Protein AF-A0A803JFL7-F1 (afdb_monomer_lite)

InterPro domains:
  IPR041588 Integrase zinc-binding domain [PF17921] (16-61)

Sequence (94 aa):
LTRGGYGLQQLFMLGKWAHSQTGHKGVQGTWQWAQQRGIPLTQIQVKDIIAKCPVCQEAKKWPPLTPLPGKIHRGQKPGQVWQVDYIGPLSLPC

pLDDT: mean 89.0, std 12.32, range [41.75, 98.25]

Organism: Xenopus tropicalis (NCBI:txid8364)

Structure (mmCIF, N/CA/C/O backbone):
data_AF-A0A803JFL7-F1
#
_entry.id   AF-A0A803JFL7-F1
#
loop_
_atom_site.group_PDB
_atom_site.id
_atom_site.type_symbol
_atom_site.label_atom_id
_atom_site.label_alt_id
_atom_site.label_comp_id
_atom_site.label_asym_id
_atom_site.label_entity_id
_atom_site.label_seq_id
_atom_site.pdbx_PDB_ins_code
_atom_site.Cartn_x
_atom_site.Cartn_y
_atom_site.Cartn_z
_atom_site.occupancy
_atom_site.B_iso_or_equiv
_atom_site.auth_seq_id
_atom_site.auth_comp_id
_atom_site.auth_asym_id
_atom_site.auth_atom_id
_atom_site.pdbx_PDB_model_num
ATOM 1 N N . LEU A 1 1 ? -22.981 -2.203 33.470 1.00 41.75 1 LEU A N 1
ATOM 2 C CA . LEU A 1 1 ? -21.759 -1.365 33.512 1.00 41.75 1 LEU A CA 1
ATOM 3 C C . LEU A 1 1 ? -20.573 -2.333 33.389 1.00 41.75 1 LEU A C 1
ATOM 5 O O . LEU A 1 1 ? -20.365 -3.054 34.342 1.00 41.75 1 LEU A O 1
ATOM 9 N N . THR A 1 2 ? -19.861 -2.582 32.289 1.00 41.97 2 THR A N 1
ATOM 10 C CA . THR A 1 2 ? -19.710 -2.011 30.943 1.00 41.97 2 THR A CA 1
ATOM 11 C C . THR A 1 2 ? -19.855 -3.108 29.866 1.00 41.97 2 THR A C 1
ATOM 13 O O . THR A 1 2 ? -19.471 -4.254 30.050 1.00 41.97 2 THR A O 1
ATOM 16 N N . ARG A 1 3 ? -20.467 -2.692 28.752 1.00 48.72 3 ARG A N 1
ATOM 17 C CA . ARG A 1 3 ? -20.464 -3.196 27.364 1.00 48.72 3 ARG A CA 1
ATOM 18 C C . ARG A 1 3 ? -19.465 -4.315 27.015 1.00 48.72 3 ARG A C 1
ATOM 20 O O . ARG A 1 3 ? -18.268 -4.151 27.221 1.00 48.72 3 ARG A O 1
ATOM 27 N N . GLY A 1 4 ? -19.956 -5.361 26.338 1.00 57.12 4 GLY A N 1
ATOM 28 C CA . GLY A 1 4 ? -19.139 -6.362 25.641 1.00 57.12 4 GLY A CA 1
ATOM 29 C C . GLY A 1 4 ? -18.252 -5.723 24.570 1.00 57.12 4 GLY A C 1
ATOM 30 O O . GLY A 1 4 ? -18.692 -5.468 23.451 1.00 57.12 4 GLY A O 1
ATOM 31 N N . GLY A 1 5 ? -17.017 -5.402 24.950 1.00 67.31 5 GLY A N 1
ATOM 32 C CA . GLY A 1 5 ? -15.994 -4.864 24.064 1.00 67.31 5 GLY A CA 1
ATOM 33 C C . GLY A 1 5 ? -15.256 -5.976 23.325 1.00 67.31 5 GLY A C 1
ATOM 34 O O . GLY A 1 5 ? -15.081 -7.076 23.843 1.00 67.31 5 GLY A O 1
ATOM 35 N N . TYR A 1 6 ? -14.805 -5.677 22.110 1.00 75.00 6 TYR A N 1
ATOM 36 C CA . TYR A 1 6 ? -13.961 -6.579 21.335 1.00 75.00 6 TYR A CA 1
ATOM 37 C C . TYR A 1 6 ? -12.584 -6.734 21.994 1.00 75.00 6 TYR A C 1
ATOM 39 O O . TYR A 1 6 ? -11.930 -5.741 22.320 1.00 75.00 6 TYR A O 1
ATOM 47 N N . GLY A 1 7 ? -12.105 -7.971 22.125 1.00 87.12 7 GLY A N 1
ATOM 48 C CA . GLY A 1 7 ? -10.712 -8.230 22.497 1.00 87.12 7 GLY A CA 1
ATOM 49 C C . GLY A 1 7 ? -9.738 -7.856 21.370 1.00 87.12 7 GLY A C 1
ATOM 50 O O . GLY A 1 7 ? -10.104 -7.852 20.193 1.00 87.12 7 GLY A O 1
ATOM 51 N N . LEU A 1 8 ? -8.467 -7.595 21.701 1.00 85.94 8 LEU A N 1
ATOM 52 C CA . LEU A 1 8 ? -7.433 -7.205 20.722 1.00 85.94 8 LEU A CA 1
ATOM 53 C C . LEU A 1 8 ? -7.294 -8.205 19.561 1.00 85.94 8 LEU A C 1
ATOM 55 O O . LEU A 1 8 ? -7.185 -7.808 18.402 1.00 85.94 8 LEU A O 1
ATOM 59 N N . GLN A 1 9 ? -7.350 -9.505 19.856 1.00 90.75 9 GLN A N 1
ATOM 60 C CA . GLN A 1 9 ? -7.266 -10.554 18.838 1.00 90.75 9 GLN A CA 1
ATOM 61 C C . GLN A 1 9 ? -8.508 -10.596 17.939 1.00 90.75 9 GLN A C 1
ATOM 63 O O . GLN A 1 9 ? -8.397 -10.817 16.733 1.00 90.75 9 GLN A O 1
ATOM 68 N N . GLN A 1 10 ? -9.684 -10.316 18.501 1.00 93.19 10 GLN A N 1
ATOM 69 C CA . GLN A 1 10 ? -10.931 -10.236 17.747 1.00 93.19 10 GLN A CA 1
ATOM 70 C C . GLN A 1 10 ? -10.919 -9.038 16.789 1.00 93.19 10 GLN A C 1
ATOM 72 O O . GLN A 1 10 ? -11.250 -9.192 15.614 1.00 93.19 10 GLN A O 1
ATOM 77 N N . LEU A 1 11 ? -10.457 -7.870 17.252 1.00 94.31 11 LEU A N 1
ATOM 78 C CA . LEU A 1 11 ? -10.269 -6.693 16.397 1.00 94.31 11 LEU A CA 1
ATOM 79 C C . LEU A 1 11 ? -9.274 -6.964 15.272 1.00 94.31 11 LEU A C 1
ATOM 81 O O . LEU A 1 11 ? -9.510 -6.577 14.131 1.00 94.31 11 LEU A O 1
ATOM 85 N N . PHE A 1 12 ? -8.191 -7.680 15.563 1.00 94.81 1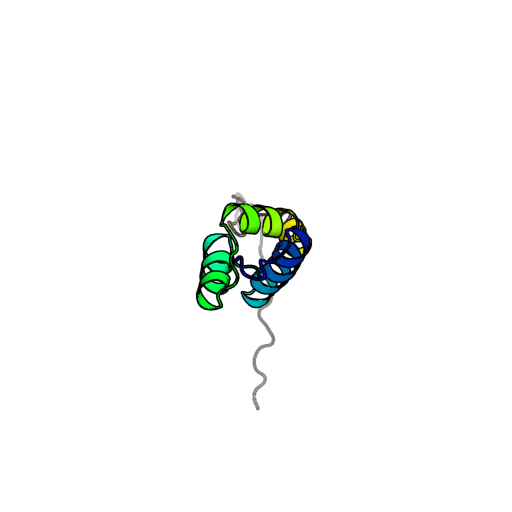2 PHE A N 1
ATOM 86 C CA . PHE A 1 12 ? -7.220 -8.047 14.541 1.00 94.81 12 PHE A CA 1
ATOM 87 C C . PHE A 1 12 ? -7.828 -8.939 13.444 1.00 94.81 12 PHE A C 1
ATOM 89 O O . PHE A 1 12 ? -7.584 -8.704 12.260 1.00 94.81 12 PHE A O 1
ATOM 96 N N . MET A 1 13 ? -8.663 -9.919 13.808 1.00 95.88 13 MET A N 1
ATOM 97 C CA . MET A 1 13 ? -9.369 -10.768 12.836 1.00 95.88 13 MET A CA 1
ATOM 98 C C . MET A 1 13 ? -10.389 -9.976 12.008 1.00 95.88 13 MET A C 1
ATOM 100 O O . MET A 1 13 ? -10.386 -10.071 10.780 1.00 95.88 13 MET A O 1
ATOM 104 N N . LEU A 1 14 ? -11.205 -9.142 12.659 1.00 96.06 14 LEU A N 1
ATOM 105 C CA . LEU A 1 14 ? -12.178 -8.283 11.975 1.00 96.06 14 LEU A CA 1
ATOM 106 C C . LEU A 1 14 ? -11.502 -7.289 11.037 1.00 96.06 14 LEU A C 1
ATOM 108 O O . LEU A 1 14 ? -12.001 -7.018 9.948 1.00 96.06 14 LEU A O 1
ATOM 112 N N . GLY A 1 15 ? -10.344 -6.770 11.424 1.00 96.50 15 GLY A N 1
ATOM 113 C CA . GLY A 1 15 ? -9.592 -5.864 10.582 1.00 96.50 15 GLY A CA 1
ATOM 114 C C . GLY A 1 15 ? -8.913 -6.544 9.397 1.00 96.50 15 GLY A C 1
ATOM 115 O O . GLY A 1 15 ? -8.920 -5.972 8.307 1.00 96.50 15 GLY A O 1
ATOM 116 N N . LYS A 1 16 ? -8.416 -7.781 9.542 1.00 97.44 16 LYS A N 1
ATOM 117 C CA . LYS A 1 16 ? -7.984 -8.595 8.387 1.00 97.44 16 LYS A CA 1
ATOM 118 C C . LYS A 1 16 ? -9.130 -8.825 7.402 1.00 97.44 16 LYS A C 1
ATOM 120 O O . LYS A 1 16 ? -8.933 -8.706 6.191 1.00 97.44 16 LYS A O 1
ATOM 125 N N . TRP A 1 17 ? -10.319 -9.121 7.919 1.00 96.94 17 TRP A N 1
ATOM 126 C CA . TRP A 1 17 ? -11.517 -9.288 7.103 1.00 96.94 17 TRP A CA 1
ATOM 127 C C . TRP A 1 17 ? -11.915 -7.987 6.391 1.00 96.94 17 TRP A C 1
ATOM 129 O O . TRP A 1 17 ? -12.052 -7.988 5.171 1.00 96.94 17 TRP A O 1
ATOM 139 N N . ALA A 1 18 ? -11.986 -6.861 7.107 1.00 97.69 18 ALA A N 1
ATOM 140 C CA . ALA A 1 18 ? -12.275 -5.544 6.532 1.00 97.69 18 ALA A CA 1
ATOM 141 C C . ALA A 1 18 ? -11.277 -5.149 5.429 1.00 97.69 18 ALA A C 1
ATOM 143 O O . ALA A 1 18 ? -11.666 -4.695 4.352 1.00 97.69 18 ALA A O 1
ATOM 144 N N . HIS A 1 19 ? -9.982 -5.361 5.669 1.00 98.12 19 HIS A N 1
ATOM 145 C CA . HIS A 1 19 ? -8.940 -5.100 4.681 1.00 98.12 19 HIS A CA 1
ATOM 146 C C . HIS A 1 19 ? -9.138 -5.935 3.407 1.00 98.12 19 HIS A C 1
ATOM 148 O O . HIS A 1 19 ? -9.073 -5.398 2.302 1.00 98.12 19 HIS A O 1
ATOM 154 N N . SER A 1 20 ? -9.457 -7.223 3.556 1.00 97.75 20 SER A N 1
ATOM 155 C CA . SER A 1 20 ? -9.712 -8.121 2.422 1.00 97.75 20 SER A CA 1
ATOM 156 C C . SER A 1 20 ? -10.982 -7.718 1.660 1.00 97.75 20 SER A C 1
ATOM 158 O O . SER A 1 20 ? -10.962 -7.616 0.437 1.00 97.75 20 SER A O 1
ATOM 160 N N . GLN A 1 21 ? -12.059 -7.378 2.375 1.00 97.50 21 GLN A N 1
ATOM 161 C CA . GLN A 1 21 ? -13.351 -7.012 1.786 1.00 97.50 21 GLN A CA 1
ATOM 162 C C . GLN A 1 21 ? -13.315 -5.700 0.997 1.00 97.50 21 GLN A C 1
ATOM 164 O O . GLN A 1 21 ? -14.108 -5.490 0.082 1.00 97.50 21 GLN A O 1
ATOM 169 N N . THR A 1 22 ? -12.390 -4.803 1.337 1.00 97.50 22 THR A N 1
ATOM 170 C CA . THR A 1 22 ? -12.185 -3.568 0.572 1.00 97.50 22 THR A CA 1
ATOM 171 C C . THR A 1 22 ? -11.336 -3.754 -0.683 1.00 97.50 22 THR A C 1
ATOM 173 O O . THR A 1 22 ? -11.176 -2.786 -1.425 1.00 97.50 22 THR A O 1
ATOM 176 N N . GLY A 1 23 ? -10.803 -4.954 -0.936 1.00 96.88 23 GLY A N 1
ATOM 177 C CA . GLY A 1 23 ? -9.860 -5.197 -2.026 1.00 96.88 23 GLY A CA 1
ATOM 178 C C . GLY A 1 23 ? -8.462 -4.685 -1.690 1.00 96.88 23 GLY A C 1
ATOM 179 O O . GLY A 1 23 ? -7.840 -4.000 -2.495 1.00 96.88 23 GLY A O 1
ATOM 180 N N . HIS A 1 24 ? -7.994 -4.959 -0.470 1.00 96.81 24 HIS A N 1
ATOM 181 C CA . HIS A 1 24 ? -6.675 -4.554 0.015 1.00 96.81 24 HIS A CA 1
ATOM 182 C C . HIS A 1 24 ? -6.422 -3.035 -0.003 1.00 96.81 24 HIS A C 1
ATOM 184 O O . HIS A 1 24 ? -5.285 -2.585 -0.170 1.00 96.81 24 HIS A O 1
ATOM 190 N N . LYS A 1 25 ? -7.461 -2.212 0.211 1.00 96.62 25 LYS A N 1
ATOM 191 C CA . LYS A 1 25 ? -7.289 -0.752 0.273 1.00 96.62 25 LYS A CA 1
ATOM 192 C C . LYS A 1 25 ? -6.321 -0.351 1.384 1.00 96.62 25 LYS A C 1
ATOM 194 O O . LYS A 1 25 ? -6.200 -1.011 2.419 1.00 96.62 25 LYS A O 1
ATOM 199 N N . GLY A 1 26 ? -5.685 0.802 1.183 1.00 95.56 26 GLY A N 1
ATOM 200 C CA . GLY A 1 26 ? -4.832 1.440 2.180 1.00 95.56 26 GLY A CA 1
ATOM 201 C C . GLY A 1 26 ? -5.569 1.787 3.479 1.00 95.56 26 GLY A C 1
ATOM 202 O O . GLY A 1 26 ? -6.773 1.560 3.633 1.00 95.56 26 GLY A O 1
ATOM 203 N N . VAL A 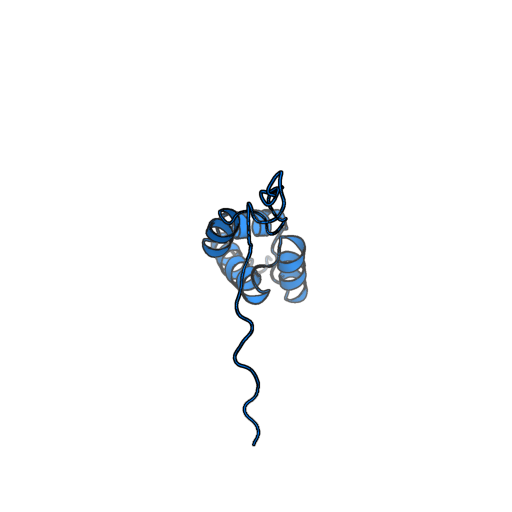1 27 ? -4.829 2.376 4.419 1.00 98.00 27 VAL A N 1
ATOM 204 C CA . VAL A 1 27 ? -5.293 2.632 5.793 1.00 98.00 27 VAL A CA 1
ATOM 205 C C . VAL A 1 27 ? -6.639 3.352 5.828 1.00 98.00 27 VAL A C 1
ATOM 207 O O . VAL A 1 27 ? -7.559 2.890 6.494 1.00 98.00 27 VAL A O 1
ATOM 210 N N . GLN A 1 28 ? -6.784 4.442 5.074 1.00 98.06 28 GLN A N 1
ATOM 211 C CA . GLN A 1 28 ? -8.011 5.237 5.078 1.00 98.06 28 GLN A CA 1
ATOM 212 C C . GLN A 1 28 ? -9.215 4.456 4.542 1.00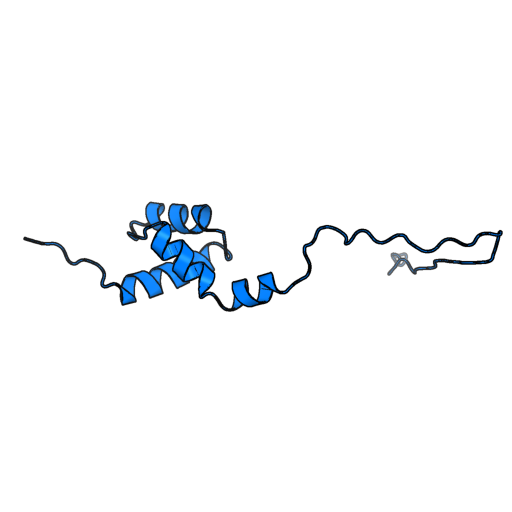 98.06 28 GLN A C 1
ATOM 214 O O . GLN A 1 28 ? -10.272 4.478 5.164 1.00 98.06 28 GLN A O 1
ATOM 219 N N . GLY A 1 29 ? -9.052 3.730 3.432 1.00 97.81 29 GLY A N 1
ATOM 220 C CA . GLY A 1 29 ? -10.144 2.970 2.823 1.00 97.81 29 GLY A CA 1
ATOM 221 C C . GLY A 1 29 ? -10.618 1.820 3.711 1.00 97.81 29 GLY A C 1
ATOM 222 O O . GLY A 1 29 ? -11.819 1.642 3.896 1.00 97.81 29 GLY A O 1
ATOM 223 N N . THR A 1 30 ? -9.680 1.087 4.316 1.00 98.25 30 THR A N 1
ATOM 224 C CA . THR A 1 30 ? -10.008 0.010 5.262 1.00 98.25 30 THR A CA 1
ATOM 225 C C . THR A 1 30 ? -10.639 0.567 6.545 1.00 98.25 30 THR A C 1
ATOM 227 O O . THR A 1 30 ? -11.639 0.032 7.024 1.00 98.25 30 THR A O 1
ATOM 230 N N . TRP A 1 31 ? -10.103 1.666 7.090 1.00 98.19 31 TRP A N 1
ATOM 231 C CA . TRP A 1 31 ? -10.635 2.308 8.295 1.00 98.19 31 TRP A CA 1
ATOM 232 C C . TRP A 1 31 ? -12.051 2.858 8.081 1.00 98.19 31 TRP A C 1
ATOM 234 O O . TRP A 1 31 ? -12.943 2.535 8.860 1.00 98.19 31 TRP A O 1
ATOM 244 N N . GLN A 1 32 ? -12.296 3.616 7.008 1.00 98.00 32 GLN A N 1
ATOM 245 C CA . GLN A 1 32 ? -13.630 4.146 6.691 1.00 98.00 32 GLN A CA 1
ATOM 246 C C . GLN A 1 32 ? -14.658 3.022 6.520 1.00 98.00 32 GLN A C 1
ATOM 248 O O . GLN A 1 32 ? -15.766 3.114 7.045 1.00 98.00 32 GLN A O 1
ATOM 253 N N . TRP A 1 33 ? -14.279 1.936 5.841 1.00 97.38 33 TRP A N 1
ATOM 254 C CA . TRP A 1 33 ? -15.155 0.782 5.649 1.00 97.38 33 TRP A CA 1
ATOM 255 C C . TRP A 1 33 ? -15.547 0.110 6.973 1.00 97.38 33 TRP A C 1
ATOM 257 O O . TRP A 1 33 ? -16.707 -0.275 7.147 1.00 97.38 33 TRP A O 1
ATOM 267 N N . ALA A 1 34 ? -14.595 -0.000 7.907 1.00 97.12 34 ALA A N 1
ATOM 268 C CA . ALA A 1 34 ? -14.806 -0.559 9.240 1.00 97.12 34 ALA A CA 1
ATOM 269 C C . ALA A 1 34 ? -15.685 0.348 10.118 1.00 97.12 34 ALA A C 1
ATOM 271 O O . ALA A 1 34 ? -16.624 -0.139 10.750 1.00 97.12 34 ALA A O 1
ATOM 272 N N . GLN A 1 35 ? -15.439 1.664 10.100 1.00 97.19 35 GLN A N 1
ATOM 273 C CA . GLN A 1 35 ? -16.231 2.651 10.844 1.00 97.19 35 GLN A CA 1
ATOM 274 C C . GLN A 1 35 ? -17.695 2.675 10.387 1.00 97.19 35 GLN A C 1
ATOM 276 O O . GLN A 1 35 ? -18.594 2.654 11.223 1.00 97.19 35 GLN A O 1
ATOM 281 N N . GLN A 1 36 ? -17.948 2.607 9.074 1.00 97.12 36 GLN A N 1
ATOM 282 C CA . GLN A 1 36 ? -19.307 2.507 8.513 1.00 97.12 36 GLN A CA 1
ATOM 283 C C . GLN A 1 36 ? -20.093 1.282 9.011 1.00 97.12 36 GLN A C 1
ATOM 285 O O . GLN A 1 36 ? -21.313 1.248 8.889 1.00 97.12 36 GLN A O 1
ATOM 290 N N . ARG A 1 37 ? -19.408 0.265 9.546 1.00 95.44 37 ARG A N 1
ATOM 291 C CA . ARG A 1 37 ? -19.995 -0.999 10.020 1.00 95.44 37 ARG A CA 1
ATOM 292 C C . ARG A 1 37 ? -19.872 -1.183 11.532 1.00 95.44 37 ARG A C 1
ATOM 294 O O . ARG A 1 37 ? -20.096 -2.280 12.030 1.00 95.44 37 ARG A O 1
ATOM 301 N N . GLY A 1 38 ? -19.497 -0.129 12.260 1.00 95.19 38 GLY A N 1
ATOM 302 C CA . GLY A 1 38 ? -19.380 -0.163 13.718 1.00 95.19 38 GLY A CA 1
ATOM 303 C C . GLY A 1 38 ? -18.253 -1.059 14.239 1.00 95.19 38 GLY A C 1
ATOM 304 O O . GLY A 1 38 ? -18.263 -1.421 15.414 1.00 95.19 38 GLY A O 1
ATOM 305 N N . ILE A 1 39 ? -17.283 -1.423 13.394 1.00 95.00 39 ILE A N 1
ATOM 306 C CA . ILE A 1 39 ? -16.097 -2.169 13.821 1.00 95.00 39 ILE A CA 1
ATOM 307 C C . ILE A 1 39 ? -15.093 -1.142 14.360 1.00 95.00 39 ILE A C 1
ATOM 309 O O . ILE A 1 39 ? -14.587 -0.331 13.575 1.00 95.00 39 ILE A O 1
ATOM 313 N N . PRO A 1 40 ? -14.775 -1.141 15.669 1.00 94.88 40 PRO A N 1
ATOM 314 C CA . PRO A 1 40 ? -14.019 -0.060 16.290 1.00 94.88 40 PRO A CA 1
ATOM 315 C C . PRO A 1 40 ? -12.509 -0.241 16.070 1.00 94.88 40 PRO A C 1
ATOM 317 O O . PRO A 1 40 ? -11.743 -0.431 17.012 1.00 94.88 40 PRO A O 1
ATOM 320 N N . LEU A 1 41 ? -12.078 -0.200 14.807 1.00 95.31 41 LEU A N 1
ATOM 321 C CA . LEU A 1 41 ? -10.665 -0.203 14.434 1.00 95.31 41 LEU A CA 1
ATOM 322 C C . LEU A 1 41 ? -10.102 1.214 14.466 1.00 95.31 41 LEU A C 1
ATOM 324 O O . LEU A 1 41 ? -10.649 2.127 13.840 1.00 95.31 41 LEU A O 1
ATOM 328 N N . THR A 1 42 ? -8.959 1.384 15.122 1.00 96.31 42 THR A N 1
ATOM 329 C CA . THR A 1 42 ? -8.149 2.600 14.994 1.00 96.31 42 THR A CA 1
ATOM 330 C C . THR A 1 42 ? -7.324 2.555 13.707 1.00 96.31 42 THR A C 1
ATOM 332 O O . THR A 1 42 ? -7.004 1.484 13.188 1.00 96.31 42 THR A O 1
ATOM 335 N N . GLN A 1 43 ? -6.918 3.715 13.184 1.00 97.31 43 GLN A N 1
ATOM 336 C CA . GLN A 1 43 ? -6.023 3.762 12.019 1.00 97.31 43 GLN A CA 1
ATOM 337 C C . GLN A 1 43 ? -4.666 3.084 12.290 1.00 97.31 43 GLN A C 1
ATOM 339 O O . GLN A 1 43 ? -4.079 2.512 11.373 1.00 97.31 43 GLN A O 1
ATOM 344 N N . ILE A 1 44 ? -4.198 3.088 13.547 1.00 97.31 44 ILE A N 1
ATOM 345 C CA . ILE A 1 44 ? -2.977 2.386 13.976 1.00 97.31 44 ILE A CA 1
ATOM 346 C C . ILE A 1 44 ? -3.157 0.873 13.823 1.00 97.31 44 ILE A C 1
ATOM 348 O O . ILE A 1 44 ? -2.345 0.224 13.169 1.00 97.31 44 ILE A O 1
ATOM 352 N N . GLN A 1 45 ? -4.264 0.318 14.328 1.00 96.81 45 GLN A N 1
ATOM 353 C CA . GLN A 1 45 ? -4.570 -1.107 14.170 1.00 96.81 45 GLN A CA 1
ATOM 354 C C . GLN A 1 45 ? -4.669 -1.496 12.693 1.00 96.81 45 GLN A C 1
ATOM 356 O O . GLN A 1 45 ? -4.126 -2.521 12.285 1.00 96.81 45 GLN A O 1
ATOM 361 N N . VAL A 1 46 ? -5.314 -0.664 11.870 1.00 97.88 46 VAL A N 1
ATOM 362 C CA . VAL A 1 46 ? -5.399 -0.895 10.421 1.00 97.88 46 VAL A CA 1
ATOM 363 C C . VAL A 1 46 ? -4.011 -0.889 9.775 1.00 97.88 46 VAL A C 1
ATOM 365 O O . VAL A 1 46 ? -3.726 -1.753 8.946 1.00 97.88 46 VAL A O 1
ATOM 368 N N . LYS A 1 47 ? -3.123 0.035 10.162 1.00 97.88 47 LYS A N 1
ATOM 369 C CA . LYS A 1 47 ? -1.736 0.062 9.678 1.00 97.88 47 LYS A CA 1
ATOM 370 C C . LYS A 1 47 ? -1.002 -1.238 10.019 1.00 97.88 47 LYS A C 1
ATOM 372 O O . LYS A 1 47 ? -0.359 -1.803 9.134 1.00 97.88 47 LYS A O 1
ATOM 377 N N . ASP A 1 48 ? -1.156 -1.747 11.239 1.00 97.06 48 ASP A N 1
ATOM 378 C CA . ASP A 1 48 ? -0.552 -3.017 11.665 1.00 97.06 48 ASP A CA 1
ATOM 379 C C . ASP A 1 48 ? -1.119 -4.220 10.903 1.00 97.06 48 ASP A C 1
ATOM 381 O O . ASP A 1 48 ? -0.377 -5.125 10.514 1.00 97.06 48 ASP A O 1
ATOM 385 N N . ILE A 1 49 ? -2.430 -4.231 10.654 1.00 97.44 49 ILE A N 1
ATOM 386 C CA . ILE A 1 49 ? -3.103 -5.263 9.855 1.00 97.44 49 ILE A CA 1
ATOM 387 C C . ILE A 1 49 ? -2.558 -5.282 8.424 1.00 97.44 49 ILE A C 1
ATOM 389 O O . ILE A 1 49 ? -2.214 -6.352 7.921 1.00 97.44 49 ILE A O 1
ATOM 393 N N . ILE A 1 50 ? -2.440 -4.115 7.782 1.00 97.56 50 ILE A N 1
ATOM 394 C CA . ILE A 1 50 ? -1.912 -3.991 6.416 1.00 97.56 50 ILE A CA 1
ATOM 395 C C . ILE A 1 50 ? -0.435 -4.394 6.375 1.00 97.56 50 ILE A C 1
ATOM 397 O O . ILE A 1 50 ? -0.016 -5.108 5.465 1.00 97.56 50 ILE A O 1
ATOM 401 N N . ALA A 1 51 ? 0.359 -3.983 7.369 1.00 95.94 51 ALA A N 1
ATOM 402 C CA . ALA A 1 51 ? 1.773 -4.343 7.459 1.00 95.94 51 ALA A CA 1
ATOM 403 C C . ALA A 1 51 ? 1.992 -5.860 7.584 1.00 95.94 51 ALA A C 1
ATOM 405 O O . ALA A 1 51 ? 2.985 -6.374 7.069 1.00 95.94 51 ALA A O 1
ATOM 406 N N . LYS A 1 52 ? 1.058 -6.574 8.226 1.00 96.31 52 LYS A N 1
ATOM 407 C CA . LYS A 1 52 ? 1.075 -8.035 8.412 1.00 96.31 52 LYS A CA 1
ATOM 408 C C . LYS A 1 52 ? 0.294 -8.807 7.338 1.00 96.31 52 LYS A C 1
ATOM 410 O O . LYS A 1 52 ? 0.135 -10.018 7.473 1.00 96.31 52 LYS A O 1
ATOM 415 N N . CYS A 1 53 ? -0.236 -8.145 6.307 1.00 97.38 53 CYS A N 1
ATOM 416 C CA . CYS A 1 53 ? -0.987 -8.803 5.239 1.00 97.38 53 CYS A CA 1
ATOM 417 C C . CYS A 1 53 ? -0.026 -9.447 4.219 1.00 97.38 53 CYS A C 1
ATOM 419 O O . CYS A 1 53 ? 0.700 -8.705 3.555 1.00 97.38 53 CYS A O 1
ATOM 421 N N . PRO A 1 54 ? -0.035 -10.784 4.030 1.00 96.25 54 PRO A N 1
ATOM 422 C CA . PRO A 1 54 ? 0.901 -11.457 3.123 1.00 96.25 54 PRO A CA 1
ATOM 423 C C . PRO A 1 54 ? 0.766 -11.006 1.664 1.00 96.25 54 PRO A C 1
ATOM 425 O O . PRO A 1 54 ? 1.768 -10.785 0.996 1.00 96.25 54 PRO A O 1
ATOM 428 N N . VAL A 1 55 ? -0.466 -10.786 1.190 1.00 96.06 55 VAL A N 1
ATOM 429 C CA . VAL A 1 55 ? -0.740 -10.307 -0.177 1.00 96.06 55 VAL A CA 1
ATOM 430 C C . VAL A 1 55 ? -0.124 -8.926 -0.401 1.00 96.06 55 VAL A C 1
ATOM 432 O O . VAL A 1 55 ? 0.566 -8.705 -1.389 1.00 96.06 55 VAL A O 1
ATOM 435 N N . CYS A 1 56 ? -0.309 -8.003 0.547 1.00 95.44 56 CYS A N 1
ATOM 436 C CA . CYS A 1 56 ? 0.275 -6.664 0.467 1.00 95.44 56 CYS A CA 1
ATOM 437 C C . CYS A 1 56 ? 1.800 -6.678 0.621 1.00 95.44 56 CYS A C 1
ATOM 439 O O . CYS A 1 56 ? 2.480 -5.847 0.022 1.00 95.44 56 CYS A O 1
ATOM 441 N N . GLN A 1 57 ? 2.348 -7.589 1.431 1.00 95.44 57 GLN A N 1
ATOM 442 C CA . GLN A 1 57 ? 3.795 -7.777 1.543 1.00 95.44 57 GLN A CA 1
ATOM 443 C C . GLN A 1 57 ? 4.393 -8.264 0.226 1.00 95.44 57 GLN A C 1
ATOM 445 O O . GLN A 1 57 ? 5.425 -7.742 -0.186 1.00 95.44 57 GLN A O 1
ATOM 450 N N . GLU A 1 58 ? 3.733 -9.205 -0.447 1.00 94.75 58 GLU A N 1
ATOM 451 C CA . GLU A 1 58 ? 4.171 -9.678 -1.755 1.00 94.75 58 GLU A CA 1
ATOM 452 C C . GLU A 1 58 ? 4.031 -8.578 -2.808 1.00 94.75 58 GLU A C 1
ATOM 454 O O . GLU A 1 58 ? 4.995 -8.286 -3.506 1.00 94.75 58 GLU A O 1
ATOM 459 N N . ALA A 1 59 ? 2.894 -7.874 -2.842 1.00 90.69 59 ALA A N 1
ATOM 460 C CA . ALA A 1 59 ? 2.646 -6.753 -3.752 1.00 90.69 59 ALA A CA 1
ATOM 461 C C . ALA A 1 59 ? 3.708 -5.641 -3.644 1.00 90.69 59 ALA A C 1
ATOM 463 O O . ALA A 1 59 ? 4.102 -5.061 -4.650 1.00 90.69 59 ALA A O 1
ATOM 464 N N . LYS A 1 60 ? 4.228 -5.369 -2.440 1.00 89.00 60 LYS A N 1
ATOM 465 C CA . LYS A 1 60 ? 5.302 -4.381 -2.226 1.00 89.00 60 LYS A CA 1
ATOM 466 C C . LYS A 1 60 ? 6.647 -4.763 -2.845 1.00 89.00 60 LYS A C 1
ATOM 468 O O . LYS A 1 60 ? 7.481 -3.879 -3.012 1.00 89.00 60 LYS A O 1
ATOM 473 N N . LYS A 1 61 ? 6.885 -6.045 -3.131 1.00 90.44 61 LYS A N 1
ATOM 474 C CA . LYS A 1 61 ? 8.126 -6.502 -3.777 1.00 90.44 61 LYS A CA 1
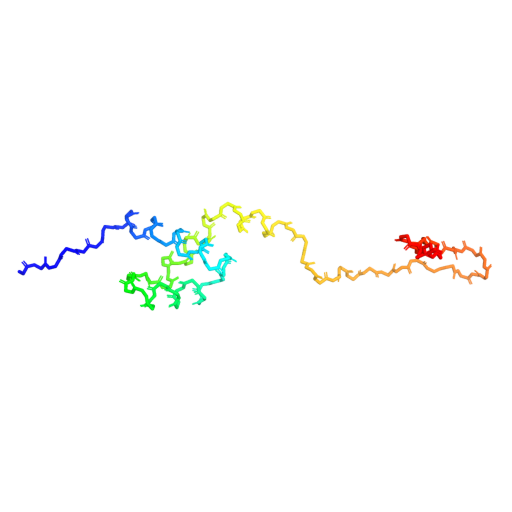ATOM 475 C C . LYS A 1 61 ? 8.126 -6.236 -5.278 1.00 90.44 61 LYS A C 1
ATOM 477 O O . LYS A 1 61 ? 9.188 -6.264 -5.892 1.00 90.44 61 LYS A O 1
ATOM 482 N N . TRP A 1 62 ? 6.954 -6.003 -5.867 1.00 86.31 62 TRP A N 1
ATOM 483 C CA . TRP A 1 62 ? 6.857 -5.722 -7.288 1.00 86.31 62 TRP A CA 1
ATOM 484 C C . TRP A 1 62 ? 7.486 -4.361 -7.579 1.00 86.31 62 TRP A C 1
ATOM 486 O O . TRP A 1 62 ? 7.290 -3.416 -6.805 1.00 86.31 62 TRP A O 1
ATOM 496 N N . PRO A 1 63 ? 8.243 -4.243 -8.683 1.00 82.06 63 PRO A N 1
ATOM 497 C CA . PRO A 1 63 ? 8.745 -2.952 -9.113 1.00 82.06 63 PRO A CA 1
ATOM 498 C C . PRO A 1 63 ? 7.565 -1.984 -9.272 1.00 82.06 63 PRO A C 1
ATOM 500 O O . PRO A 1 63 ? 6.471 -2.401 -9.672 1.00 82.06 63 PRO A O 1
ATOM 503 N N . PRO A 1 64 ? 7.750 -0.698 -8.931 1.00 75.00 64 PRO A N 1
ATOM 504 C CA . PRO A 1 64 ? 6.678 0.271 -9.054 1.00 75.00 64 PRO A CA 1
ATOM 505 C C . PRO A 1 64 ? 6.183 0.308 -10.503 1.00 75.00 64 PRO A C 1
ATOM 507 O O . PRO A 1 64 ? 6.970 0.210 -11.439 1.00 75.00 64 PRO A O 1
ATOM 510 N N . LEU A 1 65 ? 4.869 0.475 -10.686 1.00 73.62 65 LEU A N 1
ATOM 511 C CA . LEU A 1 65 ? 4.240 0.580 -12.011 1.00 73.62 65 LEU A CA 1
ATOM 512 C C . LEU A 1 65 ? 4.721 1.801 -12.806 1.00 73.62 65 LEU A C 1
ATOM 514 O O . LEU A 1 65 ? 4.432 1.919 -13.994 1.00 73.62 65 LEU A O 1
ATOM 518 N N . THR A 1 66 ? 5.441 2.722 -12.162 1.00 76.25 66 THR A N 1
ATOM 519 C CA . THR A 1 66 ? 6.192 3.745 -12.879 1.00 76.25 66 THR A CA 1
ATOM 520 C C . THR A 1 66 ? 7.195 3.042 -13.783 1.00 76.25 66 THR A C 1
ATOM 522 O O . THR A 1 66 ? 8.020 2.290 -13.256 1.00 76.25 66 THR A O 1
ATOM 525 N N . PRO A 1 67 ? 7.165 3.286 -15.105 1.00 69.88 67 PRO A N 1
ATOM 526 C CA . PRO A 1 67 ? 8.191 2.771 -15.990 1.00 69.88 67 PRO A CA 1
ATOM 527 C C . PRO A 1 67 ? 9.543 3.114 -15.377 1.00 69.88 67 PRO A C 1
ATOM 529 O O . PRO A 1 67 ? 9.824 4.289 -15.119 1.00 69.88 67 PRO A O 1
ATOM 532 N N . LEU A 1 68 ? 10.354 2.095 -15.085 1.00 69.25 68 LEU A N 1
ATOM 533 C CA . LEU A 1 68 ? 11.748 2.343 -14.754 1.00 69.25 68 LEU A CA 1
ATOM 534 C C . LEU A 1 68 ? 12.300 3.208 -15.893 1.00 69.25 68 LEU A C 1
ATOM 536 O O . LEU A 1 68 ? 12.012 2.893 -17.052 1.00 69.25 68 LEU A O 1
ATOM 540 N N . PRO A 1 69 ? 13.015 4.309 -15.609 1.00 66.88 69 PRO A N 1
ATOM 541 C CA . PRO A 1 69 ? 13.585 5.145 -16.652 1.00 66.88 69 PRO A CA 1
ATOM 542 C C . PRO A 1 69 ? 14.555 4.294 -17.478 1.00 66.88 69 PRO A C 1
ATOM 544 O O . PRO A 1 69 ? 15.706 4.079 -17.112 1.00 66.88 69 PRO A O 1
ATOM 547 N N . GLY A 1 70 ? 14.046 3.753 -18.579 1.00 68.50 70 GLY A N 1
ATOM 548 C CA . GLY A 1 70 ? 14.751 2.899 -19.513 1.00 68.50 70 GLY A CA 1
ATOM 549 C C . GLY A 1 70 ? 14.781 3.600 -20.856 1.00 68.50 70 GLY A C 1
ATOM 550 O O . GLY A 1 70 ? 13.746 3.978 -21.402 1.00 68.50 70 GLY A O 1
ATOM 551 N N . LYS A 1 71 ? 15.979 3.805 -21.398 1.00 77.75 71 LYS A N 1
ATOM 552 C CA . LYS A 1 71 ? 16.147 4.318 -22.754 1.00 77.75 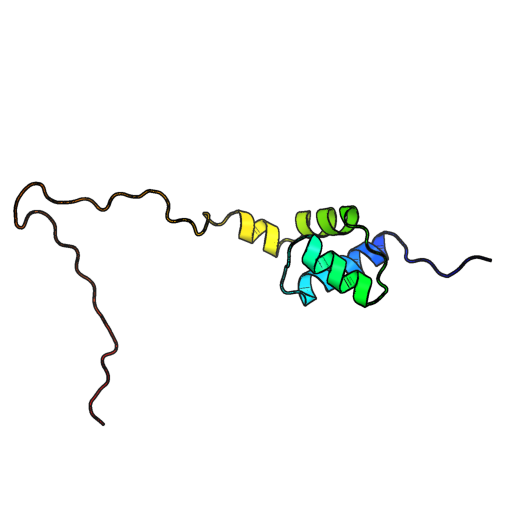71 LYS A CA 1
ATOM 553 C C . LYS A 1 71 ? 16.196 3.122 -23.697 1.00 77.75 71 LYS A C 1
ATOM 555 O O . LYS A 1 71 ? 17.128 2.327 -23.618 1.00 77.75 71 LYS A O 1
ATOM 560 N N . ILE A 1 72 ? 15.217 3.004 -24.593 1.00 80.94 72 ILE A N 1
ATOM 561 C CA . ILE A 1 72 ? 15.289 2.032 -25.691 1.00 80.94 72 ILE A CA 1
ATOM 562 C C . ILE A 1 72 ? 16.546 2.354 -26.509 1.00 80.94 72 ILE A C 1
ATOM 564 O O . ILE A 1 72 ? 16.759 3.504 -26.911 1.00 80.94 72 ILE A O 1
ATOM 568 N N . HIS A 1 73 ? 17.403 1.354 -26.714 1.00 83.06 73 HIS A N 1
ATOM 569 C CA . HIS A 1 73 ? 18.629 1.520 -27.485 1.00 83.06 73 HIS A CA 1
ATOM 570 C C . HIS A 1 73 ? 18.286 1.859 -28.943 1.00 83.06 73 HIS A C 1
ATOM 572 O O . HIS A 1 73 ? 17.470 1.187 -29.569 1.00 83.06 73 HIS A O 1
ATOM 578 N N . ARG A 1 74 ? 18.903 2.913 -29.487 1.00 86.06 74 ARG A N 1
ATOM 579 C CA . ARG A 1 74 ? 18.739 3.335 -30.884 1.00 86.06 74 ARG A CA 1
ATOM 580 C C . ARG A 1 74 ? 20.049 3.132 -31.631 1.00 86.06 74 ARG A C 1
ATOM 582 O O . ARG A 1 74 ? 21.111 3.475 -31.109 1.00 86.06 74 ARG A O 1
ATOM 589 N N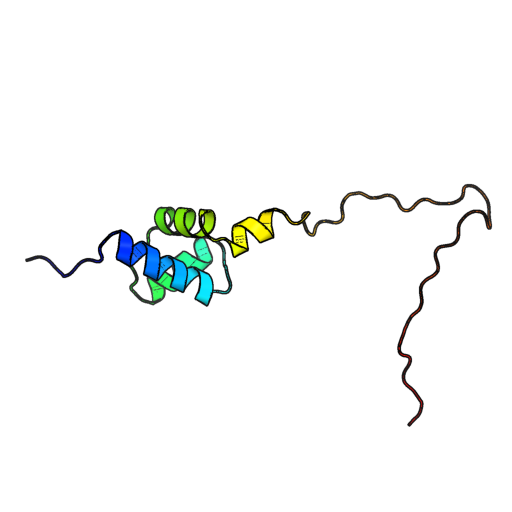 . GLY A 1 75 ? 19.956 2.627 -32.859 1.00 89.94 75 GLY A N 1
ATOM 590 C CA . GLY A 1 75 ? 21.086 2.604 -33.782 1.00 89.94 75 GLY A CA 1
ATOM 591 C C . GLY A 1 75 ? 21.602 4.018 -34.064 1.00 89.94 75 GLY A C 1
ATOM 592 O O . GLY A 1 75 ? 20.828 4.972 -34.096 1.00 89.94 75 GLY A O 1
ATOM 593 N N . GLN A 1 76 ? 22.911 4.151 -34.264 1.00 91.75 76 GLN A N 1
ATOM 594 C CA . GLN A 1 76 ? 23.569 5.396 -34.682 1.00 91.75 76 GLN A CA 1
ATOM 595 C C . GLN A 1 76 ? 23.481 5.611 -36.200 1.00 91.75 76 GLN A C 1
ATOM 597 O O . GLN A 1 76 ? 23.664 6.725 -36.682 1.00 91.75 76 GLN A O 1
ATOM 602 N N . LYS A 1 77 ? 23.222 4.540 -36.961 1.00 95.62 77 LYS A N 1
ATOM 603 C CA . LYS A 1 77 ? 23.087 4.548 -38.422 1.00 95.62 77 LYS A CA 1
ATOM 604 C C . LYS A 1 77 ? 21.768 3.897 -38.854 1.00 95.62 77 LYS A C 1
ATOM 606 O O . LYS A 1 77 ? 21.250 3.044 -38.124 1.00 95.62 77 LYS A O 1
ATOM 611 N N . PRO A 1 78 ? 21.242 4.243 -40.045 1.00 93.56 78 PRO A N 1
ATOM 612 C CA . PRO A 1 78 ? 20.098 3.548 -40.624 1.00 93.56 78 PRO A CA 1
ATOM 613 C C . PRO A 1 78 ? 20.330 2.034 -40.689 1.00 93.56 78 PRO A C 1
ATOM 615 O O . PRO A 1 78 ? 21.421 1.582 -41.031 1.00 93.56 78 PRO A O 1
ATOM 618 N N . GLY A 1 79 ? 19.310 1.255 -40.331 1.00 91.00 79 GLY A N 1
ATOM 619 C CA . GLY A 1 79 ? 19.334 -0.209 -40.405 1.00 91.00 79 GLY A CA 1
ATOM 620 C C . GLY A 1 79 ? 20.133 -0.935 -39.317 1.00 91.00 79 GLY A C 1
ATOM 621 O O . GLY A 1 79 ? 20.175 -2.161 -39.334 1.00 91.00 79 GLY A O 1
ATOM 622 N N . GLN A 1 80 ? 20.743 -0.224 -38.363 1.00 94.81 80 GLN A N 1
ATOM 623 C CA . GLN A 1 80 ? 21.574 -0.839 -37.320 1.00 94.81 80 GLN A CA 1
ATOM 624 C C . GLN A 1 80 ? 20.761 -1.562 -36.230 1.00 94.81 80 GLN A C 1
ATOM 626 O O . GLN A 1 80 ? 21.237 -2.541 -35.663 1.00 94.81 80 GLN A O 1
ATOM 631 N N . VAL A 1 81 ? 19.561 -1.071 -35.903 1.00 93.00 81 VAL A N 1
ATOM 632 C CA . VAL A 1 81 ? 18.690 -1.640 -34.861 1.00 93.00 81 VAL A CA 1
ATOM 633 C C . VAL A 1 81 ? 17.247 -1.587 -35.341 1.00 93.00 81 VAL A C 1
ATOM 635 O O . VAL A 1 81 ? 16.795 -0.542 -35.808 1.00 93.00 81 VAL A O 1
ATOM 638 N N . TRP A 1 82 ? 16.531 -2.698 -35.178 1.00 90.88 82 TRP A N 1
ATOM 639 C CA . TRP A 1 82 ? 15.117 -2.838 -35.512 1.00 90.88 82 TRP A CA 1
ATOM 640 C C . TRP A 1 82 ? 14.371 -3.353 -34.284 1.00 90.88 82 TRP A C 1
ATOM 642 O O . TRP A 1 82 ? 14.814 -4.310 -33.652 1.00 90.88 82 TRP A O 1
ATOM 652 N N . GLN A 1 83 ? 13.249 -2.720 -33.949 1.00 92.12 83 GLN A N 1
ATOM 653 C CA . GLN A 1 83 ? 12.294 -3.246 -32.980 1.00 92.12 83 GLN A CA 1
ATOM 654 C C . GLN A 1 83 ? 11.065 -3.689 -33.764 1.00 92.12 83 GLN A C 1
ATOM 656 O O . GLN A 1 83 ? 10.471 -2.890 -34.486 1.00 92.12 83 GLN A O 1
ATOM 661 N N . VAL A 1 84 ? 10.726 -4.967 -33.655 1.00 92.19 84 VAL A N 1
ATOM 662 C CA . VAL A 1 84 ? 9.623 -5.592 -34.385 1.00 92.19 84 VAL A CA 1
ATOM 663 C C . VAL A 1 84 ? 8.741 -6.286 -33.364 1.00 92.19 84 VAL A C 1
ATOM 665 O O . VAL A 1 84 ? 9.255 -6.939 -32.459 1.00 92.19 84 VAL A O 1
ATOM 668 N N . ASP A 1 85 ? 7.433 -6.126 -33.510 1.00 93.69 85 ASP A N 1
ATOM 669 C CA . ASP A 1 85 ? 6.439 -6.838 -32.717 1.00 93.69 85 ASP A CA 1
ATOM 670 C C . ASP A 1 85 ? 5.257 -7.238 -33.609 1.00 93.69 85 ASP A C 1
ATOM 672 O O . ASP A 1 85 ? 5.042 -6.639 -34.670 1.00 93.69 85 ASP A O 1
ATOM 676 N N . TYR A 1 86 ? 4.508 -8.257 -33.194 1.00 91.25 86 TYR A N 1
ATOM 677 C CA . TYR A 1 86 ? 3.325 -8.739 -33.902 1.00 91.25 86 TYR A CA 1
ATOM 678 C C . TYR A 1 86 ? 2.053 -8.180 -33.262 1.00 91.25 86 TYR A C 1
ATOM 680 O O . TYR A 1 86 ? 1.901 -8.184 -32.045 1.00 91.25 86 TYR A O 1
ATOM 688 N N . ILE A 1 87 ? 1.094 -7.761 -34.088 1.00 91.44 87 ILE A N 1
ATOM 689 C CA . ILE A 1 87 ? -0.249 -7.381 -33.632 1.00 91.44 87 ILE A CA 1
ATOM 690 C C . ILE A 1 87 ? -1.207 -8.520 -33.983 1.00 91.44 87 ILE A C 1
ATOM 692 O O . ILE A 1 87 ? -1.314 -8.891 -35.153 1.00 91.44 87 ILE A O 1
ATOM 696 N N . GLY A 1 88 ? -1.920 -9.071 -32.995 1.00 90.12 88 GLY A N 1
ATOM 697 C CA . GLY A 1 88 ? -2.915 -10.108 -33.258 1.00 90.12 88 GLY A CA 1
ATOM 698 C C . GLY A 1 88 ? -3.671 -10.637 -32.031 1.00 90.12 88 GLY A C 1
ATOM 699 O O . GLY A 1 88 ? -3.347 -10.266 -30.902 1.00 90.12 88 GLY A O 1
ATOM 700 N N . PRO A 1 89 ? -4.670 -11.516 -32.256 1.00 84.31 89 PRO A N 1
ATOM 701 C CA . PRO A 1 89 ? -5.125 -12.002 -33.564 1.00 84.31 89 PRO A CA 1
ATOM 702 C C . PRO A 1 89 ? -5.886 -10.920 -34.342 1.00 84.31 89 PRO A C 1
ATOM 704 O O . PRO A 1 89 ? -6.716 -10.202 -33.789 1.00 84.31 89 PRO A O 1
ATOM 707 N N . LEU A 1 90 ? -5.589 -10.793 -35.634 1.00 87.81 90 LEU A N 1
ATOM 708 C CA . LEU A 1 90 ? -6.376 -9.948 -36.527 1.00 87.81 90 LEU A CA 1
ATOM 709 C C . LEU A 1 90 ? -7.720 -10.635 -36.770 1.00 87.81 90 LEU A C 1
ATOM 711 O O . LEU A 1 90 ? -7.770 -11.858 -36.916 1.00 87.81 90 LEU A O 1
ATOM 715 N N . SER A 1 91 ? -8.805 -9.861 -36.778 1.00 84.62 91 SER A N 1
ATOM 716 C CA . SER A 1 91 ? -10.142 -10.382 -37.056 1.00 84.62 91 SER A CA 1
ATOM 717 C C . SER A 1 91 ? -10.124 -11.169 -38.365 1.00 84.62 91 SER A C 1
ATOM 719 O O . SER A 1 91 ? -9.709 -10.644 -39.398 1.00 84.62 91 SER A O 1
ATOM 721 N N . LEU A 1 92 ? -10.567 -12.424 -38.323 1.00 77.88 92 LEU A N 1
ATOM 722 C CA . LEU A 1 92 ? -10.837 -13.173 -39.544 1.00 77.88 92 LEU A CA 1
ATOM 723 C C . LEU A 1 92 ? -12.128 -12.618 -40.167 1.00 77.88 92 LEU A C 1
ATOM 725 O O . LEU A 1 92 ? -13.062 -12.321 -39.414 1.00 77.88 92 LEU A O 1
ATOM 729 N N . PRO A 1 93 ? -12.200 -12.442 -41.500 1.00 76.56 93 PRO A N 1
ATOM 730 C CA . PRO A 1 93 ? -13.477 -12.175 -42.149 1.00 76.56 93 PRO A CA 1
ATOM 731 C C . PRO A 1 93 ? -14.444 -13.324 -41.834 1.00 76.56 93 PRO A C 1
ATOM 733 O O . PRO A 1 93 ? -14.036 -14.487 -41.824 1.00 76.56 93 PRO A O 1
ATOM 736 N N . CYS A 1 94 ? -15.681 -12.953 -41.497 1.00 66.50 94 CYS A N 1
ATOM 737 C CA . CYS A 1 94 ? -16.775 -13.859 -41.154 1.00 66.50 94 CYS A CA 1
ATOM 738 C C . CYS A 1 94 ? -17.092 -14.857 -42.270 1.00 66.50 94 CYS A C 1
ATOM 740 O O . CYS A 1 94 ? -17.056 -14.439 -43.451 1.00 66.50 94 CYS A O 1
#

Radius of gyration: 24.31 Å; chains: 1; bounding box: 45×19×76 Å

Foldseek 3Di:
DDDDDDDPVRLLVVLLVLCVVQVNDQLVSSVVSCVVVVSPDDSVSNNVSSVPDPVNVVVVVDDPPPPDPDDDDDDPDPPPDDDDDDDDDDDDDD

Secondary structure (DSSP, 8-state):
----PPPHHHHHHHHHHHHHHTTS--HHHHHHHHHTTT----HHHHHHHHHT-HHHHHHTTSPPSSPP-------SSTTS--------PPPPP-